Protein AF-A0A447N4T6-F1 (afdb_monomer_lite)

Secondary structure (DSSP, 8-state):
-HHHHH-GGGHHHHHHHHH-GGGGGS-HHHHHHHHHHHHHHHHHS-GGGSSSTTHHHHHHHHHHHHHHHHHHHHHHHHHHHHHH--

Foldseek 3Di:
DLVCLECVVCVVVVCCVVCDPCLVVDDLVVNLVVLVVVLVVLVPDQLVSHPHSCSSVVSNVVSVVVSVVSVVVVVVVVVVVVVVVD

pLDDT: mean 78.51, std 9.99, range [51.75, 91.56]

Sequence (86 aa):
MLSLLQQPHEVDSLLADIIGLNALLLSHKEHASFLQIFYQVCKAIPSSLFYEEYWQEELLMALRSMTDIAYKHEMAEQRRTIEKLS

Radius of gyration: 15.06 Å; chains: 1; bounding box: 42×18×38 Å

Organism: Salmonella enterica I (NCBI:txid59201)

Structure (mmCIF, N/CA/C/O backbone):
data_AF-A0A447N4T6-F1
#
_entry.id   AF-A0A447N4T6-F1
#
loop_
_atom_site.group_PDB
_atom_site.id
_atom_site.type_symbol
_atom_site.label_atom_id
_atom_site.label_alt_id
_atom_site.label_comp_id
_atom_site.label_asym_id
_atom_site.label_entity_id
_atom_site.label_seq_id
_atom_site.pdbx_PDB_ins_code
_atom_site.Cartn_x
_atom_site.Cartn_y
_atom_site.Cartn_z
_atom_site.occupancy
_atom_site.B_iso_or_equiv
_atom_site.auth_seq_id
_atom_site.auth_comp_id
_atom_site.auth_asym_id
_atom_site.auth_atom_id
_atom_site.pdbx_PDB_model_num
ATOM 1 N N . MET A 1 1 ? -11.833 0.884 -1.549 1.00 65.31 1 MET A N 1
ATOM 2 C CA . MET A 1 1 ? -11.219 1.475 -0.334 1.00 65.31 1 MET A CA 1
ATOM 3 C C . MET A 1 1 ? -11.883 1.008 0.953 1.00 65.31 1 MET A C 1
ATOM 5 O O . MET A 1 1 ? -11.155 0.542 1.809 1.00 65.31 1 MET A O 1
ATOM 9 N N . LEU A 1 2 ? -13.214 1.068 1.104 1.00 71.62 2 LEU A N 1
ATOM 10 C CA . LEU A 1 2 ? -13.894 0.548 2.308 1.00 71.62 2 LEU A CA 1
ATOM 11 C C . LEU A 1 2 ? -13.588 -0.933 2.598 1.00 71.62 2 LEU A C 1
ATOM 13 O O . LEU A 1 2 ? -13.347 -1.281 3.747 1.00 71.62 2 LEU A O 1
ATOM 17 N N . SER A 1 3 ? -13.482 -1.769 1.561 1.00 80.44 3 SER A N 1
ATOM 18 C CA . SER A 1 3 ? -13.093 -3.180 1.697 1.00 80.44 3 SER A CA 1
ATOM 19 C C . SER A 1 3 ? -11.710 -3.375 2.332 1.00 80.44 3 SER A C 1
ATOM 21 O O . SER A 1 3 ? -11.498 -4.353 3.029 1.00 80.44 3 SER A O 1
ATOM 23 N N . LEU A 1 4 ? -10.786 -2.418 2.174 1.00 79.44 4 LEU A N 1
ATOM 24 C CA . LEU A 1 4 ? -9.448 -2.480 2.777 1.00 79.44 4 LEU A CA 1
ATOM 25 C C . LEU A 1 4 ? -9.497 -2.343 4.307 1.00 79.44 4 LEU A C 1
ATOM 27 O O . LEU A 1 4 ? -8.666 -2.908 5.003 1.00 79.44 4 LEU A O 1
ATOM 31 N N . LEU A 1 5 ? -10.479 -1.602 4.829 1.00 82.81 5 LEU A N 1
ATOM 32 C CA . LEU A 1 5 ? -10.680 -1.433 6.272 1.00 82.81 5 LEU A CA 1
ATOM 33 C C . LEU A 1 5 ? -11.327 -2.671 6.915 1.00 82.81 5 LEU A C 1
ATOM 35 O O . LEU A 1 5 ? -11.246 -2.846 8.129 1.00 82.81 5 LEU A O 1
ATOM 39 N N . GLN A 1 6 ? -11.978 -3.507 6.099 1.00 82.88 6 GLN A N 1
ATOM 40 C CA . GLN A 1 6 ? -12.689 -4.718 6.518 1.00 82.88 6 GLN A CA 1
ATOM 41 C C . GLN A 1 6 ? -11.900 -6.004 6.246 1.00 82.88 6 GLN A C 1
ATOM 43 O O . GLN A 1 6 ? -12.140 -7.006 6.909 1.00 82.88 6 GLN A O 1
ATOM 48 N N . GLN A 1 7 ? -11.012 -6.003 5.249 1.00 82.62 7 GLN A N 1
ATOM 49 C CA . GLN A 1 7 ? -10.236 -7.166 4.809 1.00 82.62 7 GLN A CA 1
ATOM 50 C C . GLN A 1 7 ? -8.837 -6.743 4.305 1.00 82.62 7 GLN A C 1
ATOM 52 O O . GLN A 1 7 ? -8.506 -6.917 3.131 1.00 82.62 7 GLN A O 1
ATOM 57 N N . PRO A 1 8 ? -7.983 -6.163 5.164 1.00 78.75 8 PRO A N 1
ATOM 58 C CA . PRO A 1 8 ? -6.673 -5.649 4.752 1.00 78.75 8 PRO A CA 1
ATOM 59 C C . PRO A 1 8 ? -5.696 -6.740 4.303 1.00 78.75 8 PRO A C 1
ATOM 61 O O . PRO A 1 8 ? -4.785 -6.460 3.530 1.00 78.75 8 PRO A O 1
ATOM 64 N N . HIS A 1 9 ? -5.896 -7.986 4.736 1.00 82.81 9 HIS A N 1
ATOM 65 C CA . HIS A 1 9 ? -5.092 -9.131 4.301 1.00 82.81 9 HIS A CA 1
ATOM 66 C C . HIS A 1 9 ? -5.241 -9.440 2.806 1.00 82.81 9 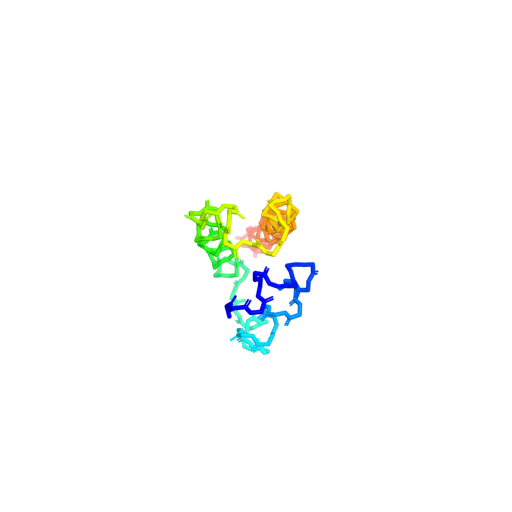HIS A C 1
ATOM 68 O O . HIS A 1 9 ? -4.360 -10.055 2.215 1.00 82.81 9 HIS A O 1
ATOM 74 N N . GLU A 1 10 ? -6.332 -8.993 2.182 1.00 82.94 10 GLU A N 1
ATOM 75 C CA . GLU A 1 10 ? -6.581 -9.169 0.750 1.00 82.94 10 GLU A CA 1
ATOM 76 C C . GLU A 1 10 ? -6.031 -8.004 -0.084 1.00 82.94 10 GLU A C 1
ATOM 78 O O . GLU A 1 10 ? -6.415 -7.831 -1.239 1.00 82.94 10 GLU A O 1
ATOM 83 N N . VAL A 1 11 ? -5.133 -7.185 0.478 1.00 80.69 11 VAL A N 1
ATOM 84 C CA . VAL A 1 11 ? -4.591 -5.991 -0.184 1.00 80.69 11 VAL A CA 1
ATOM 85 C C . VAL A 1 11 ? -4.004 -6.288 -1.568 1.00 80.69 11 VAL A C 1
ATOM 87 O O . VAL A 1 11 ? -4.230 -5.497 -2.475 1.00 80.69 11 VAL A O 1
ATOM 90 N N . ASP A 1 12 ? -3.355 -7.437 -1.784 1.00 77.06 12 ASP A N 1
ATOM 91 C CA . ASP A 1 12 ? -2.886 -7.850 -3.117 1.00 77.06 12 ASP A CA 1
ATOM 92 C C . ASP A 1 12 ? -4.039 -7.973 -4.125 1.00 77.06 12 ASP A C 1
ATOM 94 O O . ASP A 1 12 ? -3.981 -7.410 -5.219 1.00 77.06 12 ASP A O 1
ATOM 98 N N . SER A 1 13 ? -5.113 -8.673 -3.743 1.00 78.38 13 SER A N 1
ATOM 99 C CA . SER A 1 13 ? -6.294 -8.874 -4.592 1.00 78.38 13 SER A CA 1
ATOM 100 C C . SER A 1 13 ? -7.047 -7.564 -4.812 1.00 78.38 13 SER A C 1
ATOM 102 O O . SER A 1 13 ? -7.432 -7.243 -5.932 1.00 78.38 13 SER A O 1
ATOM 104 N N . LEU A 1 14 ? -7.202 -6.761 -3.758 1.00 77.50 14 LEU A N 1
ATOM 105 C CA . LEU A 1 14 ? -7.853 -5.456 -3.827 1.00 77.50 14 LEU A CA 1
ATOM 106 C C . LEU A 1 14 ? -7.080 -4.489 -4.729 1.00 77.50 14 LEU A C 1
ATOM 108 O O . LEU A 1 14 ? -7.692 -3.737 -5.485 1.00 77.50 14 LEU A O 1
ATOM 112 N N . LEU A 1 15 ? -5.747 -4.492 -4.671 1.00 76.19 15 LEU A N 1
ATOM 113 C CA . LEU A 1 15 ? -4.915 -3.691 -5.565 1.00 76.19 15 LEU A CA 1
ATOM 114 C C . LEU A 1 15 ? -5.001 -4.199 -7.008 1.00 76.19 15 LEU A C 1
ATOM 116 O O . LEU A 1 15 ? -5.128 -3.380 -7.919 1.00 76.19 15 LEU A O 1
ATOM 120 N N . ALA A 1 16 ? -5.001 -5.517 -7.222 1.00 75.50 16 ALA A N 1
ATOM 121 C CA . ALA A 1 16 ? -5.180 -6.109 -8.546 1.00 75.50 16 ALA A CA 1
ATOM 122 C C . ALA A 1 16 ? -6.530 -5.722 -9.176 1.00 75.50 16 ALA A C 1
ATOM 124 O O . ALA A 1 16 ? -6.575 -5.379 -10.358 1.00 75.50 16 ALA A O 1
ATOM 125 N N . ASP A 1 17 ? -7.602 -5.686 -8.383 1.00 75.44 17 ASP A N 1
ATOM 126 C CA . ASP A 1 17 ? -8.935 -5.278 -8.835 1.00 75.44 17 ASP A CA 1
ATOM 127 C C . ASP A 1 17 ? -9.041 -3.764 -9.087 1.00 75.44 17 ASP A C 1
ATOM 129 O O . ASP A 1 17 ? -9.672 -3.338 -10.054 1.00 75.44 17 ASP A O 1
ATOM 133 N N . ILE A 1 18 ? -8.421 -2.932 -8.239 1.00 70.25 18 ILE A N 1
ATOM 134 C CA . ILE A 1 18 ? -8.503 -1.461 -8.329 1.00 70.25 18 ILE A CA 1
ATOM 135 C C . ILE A 1 18 ? -7.662 -0.911 -9.480 1.00 70.25 18 ILE A C 1
ATOM 137 O O . ILE A 1 18 ? -8.104 -0.017 -10.202 1.00 70.25 18 ILE A O 1
ATOM 141 N N . ILE A 1 19 ? -6.432 -1.395 -9.626 1.00 66.75 19 ILE A N 1
ATOM 142 C CA . ILE A 1 19 ? -5.50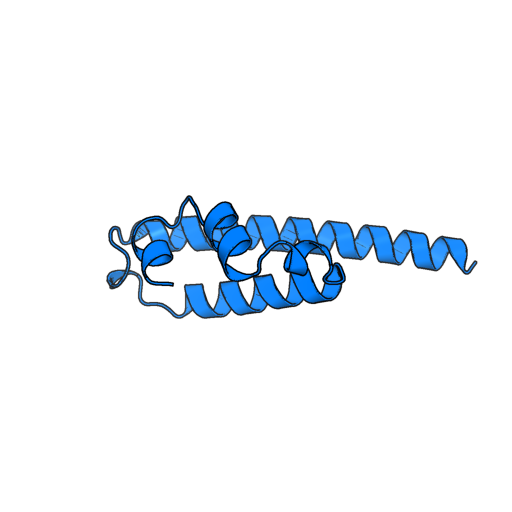2 -0.899 -10.645 1.00 66.75 19 ILE A CA 1
ATOM 143 C C . ILE A 1 19 ? -5.727 -1.653 -11.971 1.00 66.75 19 ILE A C 1
ATOM 145 O O . ILE A 1 19 ? -5.361 -1.172 -13.048 1.00 66.75 19 ILE A O 1
ATOM 149 N N . GLY A 1 20 ? -6.391 -2.813 -11.907 1.00 64.62 20 GLY A N 1
ATOM 150 C CA . GLY A 1 20 ? -6.619 -3.710 -13.030 1.00 64.62 20 GLY A CA 1
ATOM 151 C C . GLY A 1 20 ? -5.319 -4.313 -13.567 1.00 64.62 20 GLY A C 1
ATOM 152 O O . GLY A 1 20 ? -4.210 -3.926 -13.196 1.00 64.62 20 GLY A O 1
ATOM 153 N N . LEU A 1 21 ? -5.445 -5.213 -14.548 1.00 56.72 21 LEU A N 1
ATOM 154 C CA . LEU A 1 21 ? -4.321 -5.756 -15.333 1.00 56.72 21 LEU A CA 1
ATOM 155 C C . LEU A 1 21 ? -3.409 -4.662 -15.935 1.00 56.72 21 LEU A C 1
ATOM 157 O O . LEU A 1 21 ? -2.271 -4.945 -16.292 1.00 56.72 21 LEU A O 1
ATOM 161 N N . ASN A 1 22 ? -3.869 -3.409 -16.017 1.00 52.69 22 ASN A N 1
ATOM 162 C CA . ASN A 1 22 ? -3.075 -2.271 -16.482 1.00 52.69 22 ASN A CA 1
ATOM 163 C C . ASN A 1 22 ? -1.928 -1.897 -15.525 1.00 52.69 22 ASN A C 1
ATOM 165 O O . ASN A 1 22 ? -0.943 -1.317 -15.974 1.00 52.69 22 ASN A O 1
ATOM 169 N N . ALA A 1 23 ? -1.993 -2.281 -14.245 1.00 57.84 23 ALA A N 1
ATOM 170 C CA . ALA A 1 23 ? -0.868 -2.164 -13.312 1.00 57.84 23 ALA A CA 1
ATOM 171 C C . ALA A 1 23 ? 0.349 -2.986 -13.759 1.00 57.84 23 ALA A C 1
ATOM 173 O O . ALA A 1 23 ? 1.482 -2.563 -13.560 1.00 57.84 23 ALA A O 1
ATOM 174 N N . LEU A 1 24 ? 0.109 -4.142 -14.397 1.00 51.75 24 LEU A N 1
ATOM 175 C CA . LEU A 1 24 ? 1.159 -5.005 -14.953 1.00 51.75 24 LEU A CA 1
ATOM 176 C C . LEU A 1 24 ? 1.864 -4.363 -16.156 1.00 51.75 24 LEU A C 1
ATOM 178 O O . LEU A 1 24 ? 2.919 -4.840 -16.563 1.00 51.75 24 LEU A O 1
ATOM 182 N N . LEU A 1 25 ? 1.269 -3.317 -16.739 1.00 54.34 25 LEU A N 1
ATOM 183 C CA . LEU A 1 25 ? 1.825 -2.556 -17.858 1.00 54.34 25 LEU A CA 1
ATOM 184 C C . LEU A 1 25 ? 2.556 -1.285 -17.406 1.00 54.34 25 LEU A C 1
ATOM 186 O O . LEU A 1 25 ? 3.228 -0.660 -18.226 1.00 54.34 25 LEU A O 1
ATOM 190 N N . LEU A 1 26 ? 2.434 -0.892 -16.133 1.00 62.78 26 LEU A N 1
ATOM 191 C CA . LEU A 1 26 ? 3.224 0.200 -15.576 1.00 62.78 26 LEU A CA 1
ATOM 192 C C . LEU A 1 26 ? 4.690 -0.222 -15.516 1.00 62.78 26 LEU A C 1
ATOM 194 O O . LEU A 1 26 ? 5.017 -1.359 -15.170 1.00 62.78 26 LEU A O 1
ATOM 198 N N . SER A 1 27 ? 5.590 0.710 -15.817 1.00 66.12 27 SER A N 1
ATOM 199 C CA . SER A 1 27 ? 7.011 0.476 -15.581 1.00 66.12 27 SER A CA 1
ATOM 200 C C . SER A 1 27 ? 7.248 0.151 -14.100 1.00 66.12 27 SER A C 1
ATOM 202 O O . SER A 1 27 ? 6.543 0.651 -13.217 1.00 66.12 27 SER A O 1
ATOM 204 N N . HIS A 1 28 ? 8.276 -0.647 -13.797 1.00 69.44 28 HIS A N 1
ATOM 205 C CA . HIS A 1 28 ? 8.615 -1.010 -12.415 1.00 69.44 28 HIS A CA 1
ATOM 206 C C . HIS A 1 28 ? 8.748 0.218 -11.483 1.00 69.44 28 HIS A C 1
ATOM 208 O O . HIS A 1 28 ? 8.378 0.155 -10.310 1.00 69.44 28 HIS A O 1
ATOM 214 N N . LYS A 1 29 ? 9.178 1.364 -12.029 1.00 68.38 29 LYS A N 1
ATOM 215 C CA . LYS A 1 29 ? 9.278 2.658 -11.337 1.00 68.38 29 LYS A CA 1
ATOM 216 C C . LYS A 1 29 ? 7.919 3.284 -10.989 1.00 68.38 29 LYS A C 1
ATOM 218 O O . LYS A 1 29 ? 7.742 3.829 -9.896 1.00 68.38 29 LYS A O 1
ATOM 223 N N . GLU A 1 30 ? 6.960 3.236 -11.909 1.00 74.00 30 GLU A N 1
ATOM 224 C CA . GLU A 1 30 ? 5.597 3.734 -11.679 1.00 74.00 30 GLU A CA 1
ATOM 225 C C . GLU A 1 30 ? 4.870 2.862 -10.654 1.00 74.00 30 GLU A C 1
ATOM 227 O O . GLU A 1 30 ? 4.196 3.386 -9.766 1.00 74.00 30 GLU A O 1
ATOM 232 N N . HIS A 1 31 ? 5.096 1.548 -10.705 1.00 77.12 31 HIS A N 1
ATOM 233 C CA . HIS A 1 31 ? 4.562 0.596 -9.737 1.00 77.12 31 HIS A CA 1
ATOM 234 C C . HIS A 1 31 ? 5.095 0.848 -8.315 1.00 77.12 31 HIS A C 1
ATOM 236 O O . HIS A 1 31 ? 4.319 0.941 -7.363 1.00 77.12 31 HIS A O 1
ATOM 242 N N . ALA A 1 32 ? 6.410 1.045 -8.162 1.00 76.25 32 ALA A N 1
ATOM 243 C CA . ALA A 1 32 ? 7.014 1.389 -6.873 1.00 76.25 32 ALA A CA 1
ATOM 244 C C . ALA A 1 32 ? 6.490 2.730 -6.324 1.00 76.25 32 ALA A C 1
ATOM 246 O O . ALA A 1 32 ? 6.167 2.842 -5.140 1.00 76.25 32 ALA A O 1
ATOM 247 N N . SER A 1 33 ? 6.352 3.739 -7.189 1.00 80.31 33 SER A N 1
ATOM 248 C CA . SER A 1 33 ? 5.835 5.058 -6.798 1.00 80.31 33 SER A CA 1
ATOM 249 C C . SER A 1 33 ? 4.377 4.990 -6.336 1.00 8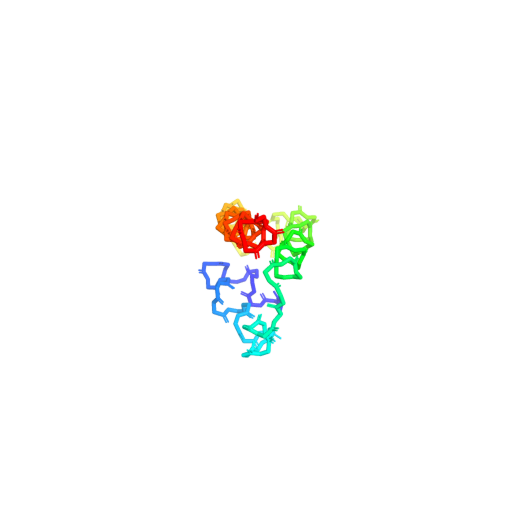0.31 33 SER A C 1
ATOM 251 O O . SER A 1 33 ? 4.018 5.610 -5.334 1.00 80.31 33 SER A O 1
ATOM 253 N N . PHE A 1 34 ? 3.544 4.209 -7.027 1.00 81.75 34 PHE A N 1
ATOM 254 C CA . PHE A 1 34 ? 2.155 3.985 -6.638 1.00 81.75 34 PHE A CA 1
ATOM 255 C C . PHE A 1 34 ? 2.055 3.321 -5.259 1.00 81.75 34 PHE A C 1
ATOM 257 O O . PHE A 1 34 ? 1.363 3.845 -4.384 1.00 81.75 34 PHE A O 1
ATOM 264 N N . LEU A 1 35 ? 2.776 2.215 -5.039 1.00 81.94 35 LEU A N 1
ATOM 265 C CA . LEU A 1 35 ? 2.764 1.497 -3.759 1.00 81.94 35 LEU A CA 1
ATOM 266 C C . LEU A 1 35 ? 3.215 2.395 -2.604 1.00 81.94 35 LEU A C 1
ATOM 268 O O . LEU A 1 35 ? 2.600 2.388 -1.538 1.00 81.94 35 LEU A O 1
ATOM 272 N N . GLN A 1 36 ? 4.225 3.236 -2.837 1.00 83.25 36 GLN A N 1
ATOM 273 C CA . GLN A 1 36 ? 4.700 4.195 -1.847 1.00 83.25 36 GLN A CA 1
ATOM 274 C C . GLN A 1 36 ? 3.625 5.231 -1.481 1.00 83.25 36 GLN A C 1
ATOM 276 O O . GLN A 1 36 ? 3.428 5.516 -0.299 1.00 83.25 36 GLN A O 1
ATOM 281 N N . ILE A 1 37 ? 2.917 5.794 -2.466 1.00 86.50 37 ILE A N 1
ATOM 282 C CA . ILE A 1 37 ? 1.812 6.736 -2.219 1.00 86.50 37 ILE A CA 1
ATOM 283 C C . ILE A 1 37 ? 0.686 6.030 -1.463 1.00 86.50 37 ILE A C 1
ATOM 285 O O . ILE A 1 37 ? 0.184 6.556 -0.469 1.00 86.50 37 ILE A O 1
ATOM 289 N N . PHE A 1 38 ? 0.325 4.820 -1.888 1.00 85.38 38 PHE A N 1
ATOM 290 C CA . PHE A 1 38 ? -0.728 4.033 -1.260 1.00 85.38 38 PHE A CA 1
ATOM 291 C C . PHE A 1 38 ? -0.404 3.696 0.202 1.00 85.38 38 PHE A C 1
ATOM 293 O O . PHE A 1 38 ? -1.258 3.857 1.075 1.00 85.38 38 PHE A O 1
ATOM 300 N N . TYR A 1 39 ? 0.849 3.344 0.497 1.00 88.06 39 TYR A N 1
ATOM 301 C CA . TYR A 1 39 ? 1.345 3.172 1.860 1.00 88.06 39 TYR A CA 1
ATOM 302 C C . TYR A 1 39 ? 1.171 4.443 2.703 1.00 88.06 39 TYR A C 1
ATOM 304 O O . TYR A 1 39 ? 0.669 4.365 3.824 1.00 88.06 39 TYR A O 1
ATOM 312 N N . GLN A 1 40 ? 1.539 5.622 2.182 1.00 89.44 40 GLN A N 1
ATOM 313 C CA . GLN A 1 40 ? 1.380 6.880 2.927 1.00 89.44 40 GLN A CA 1
ATOM 314 C C . GLN A 1 40 ? -0.090 7.194 3.215 1.00 89.44 40 GLN A C 1
ATOM 316 O O . GLN A 1 40 ? -0.414 7.617 4.324 1.00 89.44 40 GLN A O 1
ATOM 321 N N . VAL A 1 41 ? -0.978 6.945 2.248 1.00 88.38 41 VAL A N 1
ATOM 322 C CA . VAL A 1 41 ? -2.423 7.114 2.438 1.00 88.38 41 VAL A CA 1
ATOM 323 C C . VAL A 1 41 ? -2.923 6.182 3.537 1.00 88.38 41 VAL A C 1
ATOM 325 O O . VAL A 1 41 ? -3.545 6.659 4.479 1.00 88.38 41 VAL A O 1
ATOM 328 N N . CYS A 1 42 ? -2.597 4.887 3.481 1.00 87.75 42 CYS A N 1
ATOM 329 C CA . CYS A 1 42 ? -3.026 3.908 4.488 1.00 87.75 42 CYS A CA 1
ATOM 330 C C . CYS A 1 42 ? -2.461 4.207 5.884 1.00 87.75 42 CYS A C 1
ATOM 332 O O . CYS A 1 42 ? -3.136 4.000 6.892 1.00 87.75 42 CYS A O 1
ATOM 334 N N . LYS A 1 43 ? -1.240 4.745 5.957 1.00 89.06 43 LYS A N 1
ATOM 335 C CA . LYS A 1 43 ? -0.608 5.167 7.212 1.00 89.06 43 LYS A CA 1
ATOM 336 C C . LYS A 1 43 ? -1.300 6.378 7.843 1.00 89.06 43 LYS A C 1
ATOM 338 O O . LYS A 1 43 ? -1.275 6.523 9.060 1.00 89.06 43 LYS A O 1
ATOM 343 N N . ALA A 1 44 ? -1.893 7.254 7.036 1.00 91.56 44 ALA A N 1
ATOM 344 C CA . ALA A 1 44 ? -2.605 8.434 7.520 1.00 91.56 44 ALA A CA 1
ATOM 345 C C . ALA A 1 44 ? -4.027 8.125 8.029 1.00 91.56 44 ALA A C 1
ATOM 347 O O . ALA A 1 44 ? -4.642 8.981 8.664 1.00 91.56 44 ALA A O 1
ATOM 348 N N . ILE A 1 45 ? -4.555 6.926 7.758 1.00 88.56 45 ILE A N 1
ATOM 349 C CA . ILE A 1 45 ? -5.863 6.488 8.256 1.00 88.56 45 ILE A CA 1
ATOM 350 C C . ILE A 1 45 ? -5.747 6.224 9.767 1.00 88.56 45 ILE A C 1
ATOM 352 O O . ILE A 1 45 ? -4.837 5.516 10.181 1.00 88.56 45 ILE A O 1
ATOM 356 N N . PRO A 1 46 ? -6.634 6.758 10.619 1.00 90.12 46 PRO A N 1
ATOM 357 C CA . PRO A 1 46 ? -6.681 6.368 12.026 1.00 90.12 46 PRO A CA 1
ATOM 358 C C . PRO A 1 46 ? -6.931 4.861 12.197 1.00 90.12 46 PRO A C 1
ATOM 360 O O . PRO A 1 46 ? -7.844 4.324 11.568 1.00 90.12 46 PRO A O 1
ATOM 363 N N . SER A 1 47 ? -6.183 4.193 13.083 1.00 88.31 47 SER A N 1
ATOM 364 C CA . SER A 1 47 ? -6.357 2.758 13.387 1.00 88.31 47 SER A CA 1
ATOM 365 C C . SER A 1 47 ? -7.787 2.410 13.807 1.00 88.31 47 SER A C 1
ATOM 367 O O . SER A 1 47 ? -8.289 1.344 13.471 1.00 88.31 47 SER A O 1
ATOM 369 N N . SER A 1 48 ? -8.482 3.343 14.460 1.00 90.12 48 SER A N 1
ATOM 370 C CA . SER A 1 48 ? -9.874 3.198 14.896 1.00 90.12 48 SER A CA 1
ATOM 371 C C . SER A 1 48 ? -10.901 3.092 13.762 1.00 90.12 48 SER A C 1
ATOM 373 O O . SER A 1 48 ? -12.065 2.796 14.023 1.00 90.12 48 SER A O 1
ATOM 375 N N . LEU A 1 49 ? -10.510 3.365 12.512 1.00 88.25 49 LEU A N 1
ATOM 376 C CA . LEU A 1 49 ? -11.367 3.163 11.338 1.00 88.25 49 LEU A CA 1
ATOM 377 C C . LEU A 1 49 ? -11.258 1.751 10.754 1.00 88.25 49 LEU A C 1
ATOM 379 O O . LEU A 1 49 ? -12.056 1.396 9.886 1.00 88.25 49 LEU A O 1
ATOM 383 N N . PHE A 1 50 ? -10.280 0.963 11.198 1.00 88.44 50 PHE A N 1
ATOM 384 C CA . PHE A 1 50 ? -10.180 -0.448 10.853 1.00 88.44 50 PHE A CA 1
ATOM 385 C C . PHE A 1 50 ? -11.134 -1.253 11.731 1.00 88.44 50 PHE A C 1
ATOM 387 O O . PHE A 1 50 ? -11.421 -0.873 12.865 1.00 88.44 50 PHE A O 1
ATOM 394 N N . TYR A 1 51 ? -11.640 -2.368 11.201 1.00 86.69 51 TYR A N 1
ATOM 395 C CA . TYR A 1 51 ? -12.520 -3.245 11.974 1.00 86.69 51 TYR A CA 1
ATOM 396 C C . TYR A 1 51 ? -11.803 -3.826 13.206 1.00 86.69 51 TYR A C 1
ATOM 398 O O . TYR A 1 51 ? -12.394 -3.868 14.283 1.00 86.69 51 TYR A O 1
ATOM 406 N N . GLU A 1 52 ? -10.516 -4.173 13.079 1.00 89.12 52 GLU A N 1
ATOM 407 C CA . GLU A 1 52 ? -9.629 -4.427 14.221 1.00 89.12 52 GLU A CA 1
ATOM 408 C C . GLU A 1 52 ? -8.423 -3.481 14.161 1.00 89.12 52 GLU A C 1
ATOM 410 O O . GLU A 1 52 ? -7.805 -3.312 13.113 1.00 89.12 52 GLU A O 1
ATOM 415 N N . GLU A 1 53 ? -8.067 -2.843 15.280 1.00 85.25 53 GLU A N 1
ATOM 416 C CA . GLU A 1 53 ? -7.043 -1.784 15.284 1.00 85.25 53 GLU A CA 1
ATOM 417 C C . GLU A 1 53 ? -5.650 -2.274 14.849 1.00 85.25 53 GLU A C 1
ATOM 419 O O . GLU A 1 53 ? -4.917 -1.528 14.197 1.00 85.25 53 GLU A O 1
ATOM 424 N N . TYR A 1 54 ? -5.285 -3.526 15.159 1.00 88.19 54 TYR A N 1
ATOM 425 C CA . TYR A 1 54 ? -3.990 -4.098 14.759 1.00 88.19 54 TYR A CA 1
ATOM 426 C C . TYR A 1 54 ? -3.896 -4.372 13.254 1.00 88.19 54 TYR A C 1
ATOM 428 O O . TYR A 1 54 ? -2.796 -4.481 12.712 1.00 88.19 54 TYR A O 1
ATOM 436 N N . TRP A 1 55 ? -5.025 -4.411 12.544 1.00 90.88 55 TRP A N 1
ATOM 437 C CA . TRP A 1 55 ? -5.035 -4.634 11.102 1.00 90.88 55 TRP A CA 1
ATOM 438 C C . TRP A 1 55 ? -4.370 -3.514 10.315 1.00 90.88 55 TRP A C 1
ATOM 440 O O . TRP A 1 55 ? -3.876 -3.743 9.209 1.00 90.88 55 TRP A O 1
ATOM 450 N N . GLN A 1 56 ? -4.323 -2.302 10.871 1.00 90.31 56 GLN A N 1
ATOM 451 C CA . GLN A 1 56 ? -3.545 -1.239 10.259 1.00 90.31 56 GLN A CA 1
ATOM 452 C C . GLN A 1 56 ? -2.059 -1.614 10.201 1.00 90.31 56 GLN A C 1
ATOM 454 O O . GLN A 1 56 ? -1.411 -1.395 9.179 1.00 90.31 56 GLN A O 1
ATOM 459 N N . GLU A 1 57 ? -1.511 -2.172 11.279 1.00 89.31 57 GLU A N 1
ATOM 460 C CA . GLU A 1 57 ? -0.101 -2.554 11.337 1.00 89.31 57 GLU A CA 1
ATOM 461 C C . GLU A 1 57 ? 0.210 -3.656 10.320 1.00 89.31 57 GLU A C 1
ATOM 463 O O . GLU A 1 57 ? 1.156 -3.529 9.541 1.00 89.31 57 GLU A O 1
ATOM 468 N N . GLU A 1 58 ? -0.641 -4.679 10.244 1.00 89.69 58 GLU A N 1
ATOM 469 C CA . GLU A 1 58 ? -0.495 -5.775 9.283 1.00 89.69 58 GLU A CA 1
ATOM 470 C C . GLU A 1 58 ? -0.590 -5.295 7.829 1.00 89.69 58 GLU A C 1
ATOM 472 O O . GLU A 1 58 ? 0.229 -5.686 6.992 1.00 89.69 58 GLU A O 1
ATOM 477 N N . LEU A 1 59 ? -1.520 -4.381 7.529 1.00 89.19 59 LEU A N 1
ATOM 478 C CA . LEU A 1 59 ? -1.625 -3.744 6.215 1.00 89.19 59 LEU A CA 1
ATOM 479 C C . LEU A 1 59 ? -0.338 -2.994 5.852 1.00 89.19 59 LEU A C 1
ATOM 481 O O . LEU A 1 59 ? 0.175 -3.121 4.739 1.00 89.19 59 LEU A O 1
ATOM 485 N N . LEU A 1 60 ? 0.200 -2.202 6.782 1.00 90.88 60 LEU A N 1
ATOM 486 C CA . LEU A 1 60 ? 1.424 -1.437 6.549 1.00 90.88 60 LEU A CA 1
ATOM 487 C C . LEU A 1 60 ? 2.639 -2.353 6.359 1.00 90.88 60 LEU A C 1
ATOM 489 O O . LEU A 1 60 ? 3.493 -2.058 5.519 1.0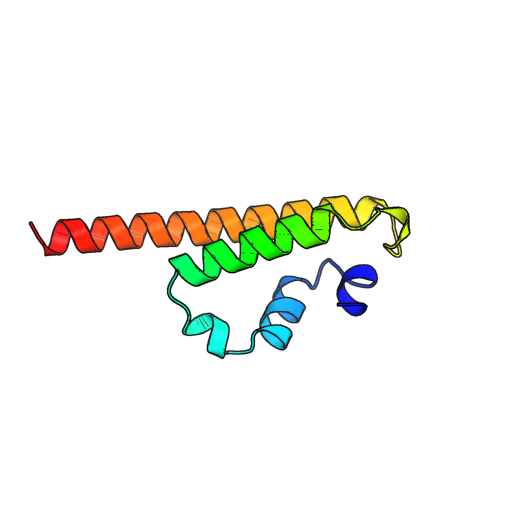0 90.88 60 LEU A O 1
ATOM 493 N N . MET A 1 61 ? 2.710 -3.473 7.082 1.00 90.06 61 MET A N 1
ATOM 494 C CA . MET A 1 61 ? 3.742 -4.493 6.884 1.00 90.06 61 MET A CA 1
ATOM 495 C C . MET A 1 61 ? 3.646 -5.138 5.498 1.00 90.06 61 MET A C 1
ATOM 497 O O . MET A 1 61 ? 4.665 -5.255 4.811 1.00 90.06 61 MET A O 1
ATOM 501 N N . ALA A 1 62 ? 2.439 -5.502 5.060 1.00 87.25 62 ALA A N 1
ATOM 502 C CA . ALA A 1 62 ? 2.207 -6.081 3.739 1.00 87.25 62 ALA A CA 1
ATOM 503 C C . ALA A 1 62 ? 2.608 -5.106 2.619 1.00 87.25 62 ALA A C 1
ATOM 505 O O . ALA A 1 62 ? 3.409 -5.448 1.748 1.00 87.25 62 ALA A O 1
ATOM 506 N N . LEU A 1 63 ? 2.156 -3.851 2.697 1.00 86.12 63 LEU A N 1
ATOM 507 C CA . LEU A 1 63 ? 2.492 -2.812 1.720 1.00 86.12 63 LEU A CA 1
ATOM 508 C C . LEU A 1 63 ? 3.989 -2.494 1.671 1.00 86.12 63 LEU A C 1
ATOM 510 O O . LEU A 1 63 ? 4.544 -2.270 0.591 1.00 86.12 63 LEU A O 1
ATOM 514 N N . ARG A 1 64 ? 4.669 -2.504 2.822 1.00 86.38 64 ARG A N 1
ATOM 515 C CA . ARG A 1 64 ? 6.127 -2.350 2.872 1.00 86.38 64 ARG A CA 1
ATOM 516 C C . ARG A 1 64 ? 6.829 -3.506 2.161 1.00 86.38 64 ARG A C 1
ATOM 518 O O . ARG A 1 64 ? 7.706 -3.251 1.343 1.00 86.38 64 ARG A O 1
ATOM 525 N N . SER A 1 65 ? 6.407 -4.745 2.414 1.00 85.94 65 SER A N 1
ATOM 526 C CA . SER A 1 65 ? 6.948 -5.930 1.736 1.00 85.94 65 SER A CA 1
ATOM 527 C C . SER A 1 65 ? 6.809 -5.825 0.210 1.00 85.94 65 SER A C 1
ATOM 529 O O . SER A 1 65 ? 7.779 -6.026 -0.523 1.00 85.94 65 SER A O 1
ATOM 531 N N . MET A 1 66 ? 5.636 -5.409 -0.278 1.00 82.44 66 MET A N 1
ATOM 532 C CA . MET A 1 66 ? 5.388 -5.201 -1.712 1.00 82.44 66 MET A CA 1
ATOM 533 C C . MET A 1 66 ? 6.274 -4.106 -2.307 1.00 82.44 66 MET A C 1
ATOM 535 O O . MET A 1 66 ? 6.831 -4.274 -3.394 1.00 82.44 66 MET A O 1
ATOM 539 N N . THR A 1 67 ? 6.436 -2.995 -1.587 1.00 79.31 67 THR A N 1
ATOM 540 C CA . THR A 1 67 ? 7.285 -1.876 -2.015 1.00 79.31 67 THR A CA 1
ATOM 541 C C . THR A 1 67 ? 8.749 -2.307 -2.116 1.00 79.31 67 THR A C 1
ATOM 543 O O . THR A 1 67 ? 9.410 -2.016 -3.114 1.00 79.31 67 THR A O 1
ATOM 546 N N . ASP A 1 68 ? 9.246 -3.067 -1.137 1.00 82.94 68 ASP A N 1
ATOM 547 C CA . ASP A 1 68 ? 10.615 -3.590 -1.132 1.00 82.94 68 ASP A CA 1
ATOM 548 C C . ASP A 1 68 ? 10.863 -4.560 -2.298 1.00 82.94 68 ASP A C 1
ATOM 550 O O . ASP A 1 68 ? 11.935 -4.543 -2.910 1.00 82.94 68 ASP A O 1
ATOM 554 N N . ILE A 1 69 ? 9.878 -5.402 -2.631 1.00 81.50 69 ILE A N 1
ATOM 555 C CA . ILE A 1 69 ? 9.937 -6.296 -3.795 1.00 81.50 69 ILE A CA 1
ATOM 556 C C . ILE A 1 69 ? 9.990 -5.475 -5.088 1.00 81.50 69 ILE A C 1
ATOM 558 O O . ILE A 1 69 ? 10.900 -5.675 -5.897 1.00 81.50 69 ILE A O 1
ATOM 562 N N . ALA A 1 70 ? 9.079 -4.515 -5.270 1.00 76.06 70 ALA A N 1
ATOM 563 C CA . ALA A 1 70 ? 9.036 -3.663 -6.459 1.00 76.06 70 ALA A CA 1
ATOM 564 C C . ALA A 1 70 ? 10.351 -2.888 -6.664 1.00 76.06 70 ALA A C 1
ATOM 566 O O . ALA A 1 70 ? 10.889 -2.863 -7.772 1.00 76.06 70 ALA A O 1
ATOM 567 N N . TYR A 1 71 ? 10.922 -2.343 -5.587 1.00 73.50 71 TYR A N 1
ATOM 568 C CA . TYR A 1 71 ? 12.191 -1.620 -5.630 1.00 73.50 71 TYR A CA 1
ATOM 569 C C . TYR A 1 71 ? 13.379 -2.520 -6.001 1.00 73.50 71 TYR A C 1
ATOM 571 O O . TYR A 1 71 ? 14.235 -2.140 -6.803 1.00 73.50 71 TYR A O 1
ATOM 579 N N . LYS A 1 72 ? 13.434 -3.753 -5.475 1.00 80.62 72 LYS A N 1
ATOM 580 C CA . LYS A 1 72 ? 14.462 -4.735 -5.868 1.00 80.62 72 LYS A CA 1
ATOM 581 C C . LYS A 1 72 ? 14.387 -5.072 -7.358 1.00 80.62 72 LYS A C 1
ATOM 583 O O . LYS A 1 72 ? 15.433 -5.201 -7.995 1.00 80.62 72 LYS A O 1
ATOM 588 N N . HIS A 1 73 ? 13.180 -5.197 -7.909 1.00 76.12 73 HIS A N 1
ATOM 589 C CA . HIS A 1 73 ? 12.985 -5.425 -9.341 1.00 76.12 73 HIS A CA 1
ATOM 590 C C . HIS A 1 73 ? 13.444 -4.228 -10.183 1.00 76.12 73 HIS A C 1
ATOM 592 O O . HIS A 1 73 ? 14.202 -4.433 -11.131 1.00 76.12 73 HIS A O 1
ATOM 598 N N . GLU A 1 74 ? 13.094 -2.997 -9.794 1.00 74.31 74 GLU A N 1
ATOM 599 C CA . GLU A 1 74 ? 13.566 -1.776 -10.466 1.00 74.31 74 GLU A CA 1
ATOM 600 C C . GLU A 1 74 ? 15.103 -1.712 -10.504 1.00 74.31 74 GLU A C 1
ATOM 602 O O . GLU A 1 74 ? 15.702 -1.506 -11.560 1.00 74.31 74 GLU A O 1
ATOM 607 N N . MET A 1 75 ? 15.767 -1.957 -9.370 1.00 78.19 75 MET A N 1
ATOM 608 C CA . MET A 1 75 ? 17.233 -1.953 -9.283 1.00 78.19 75 MET A CA 1
ATOM 609 C C . MET A 1 75 ? 17.884 -3.021 -10.171 1.00 78.19 75 MET A C 1
ATOM 611 O O . MET A 1 75 ? 18.925 -2.772 -10.785 1.00 78.19 75 MET A O 1
ATOM 615 N N . ALA A 1 76 ? 17.295 -4.216 -10.249 1.00 77.31 76 ALA A N 1
ATOM 616 C CA . ALA A 1 76 ? 17.793 -5.285 -11.110 1.00 77.31 76 ALA A CA 1
ATOM 617 C C . ALA A 1 76 ? 17.660 -4.931 -12.601 1.00 77.31 76 ALA A C 1
ATOM 619 O O . ALA A 1 76 ? 18.557 -5.229 -13.393 1.00 77.31 76 ALA A O 1
ATOM 620 N N . GLU A 1 77 ? 16.570 -4.275 -12.989 1.00 76.44 77 GLU A N 1
ATOM 621 C CA . GLU A 1 77 ? 16.333 -3.851 -14.368 1.00 76.44 77 GLU A CA 1
ATOM 622 C C . GLU A 1 77 ? 17.230 -2.677 -14.786 1.00 76.44 77 GLU A C 1
ATOM 624 O O . GLU A 1 77 ? 17.806 -2.694 -15.880 1.00 76.44 77 GLU A O 1
ATOM 629 N N . GLN A 1 78 ? 17.447 -1.707 -13.893 1.00 75.31 78 GLN A N 1
ATOM 630 C CA . GLN A 1 78 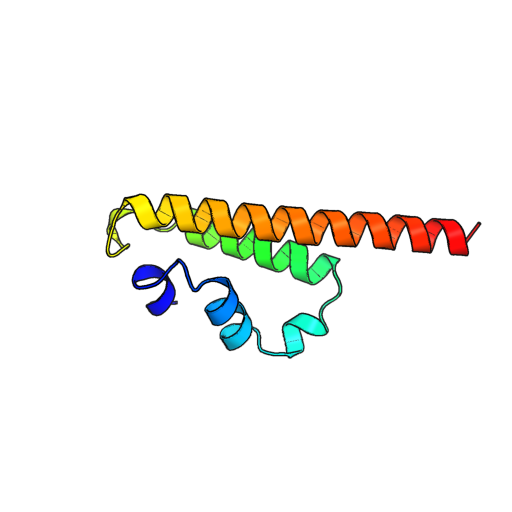? 18.397 -0.614 -14.118 1.00 75.31 78 GLN A CA 1
ATOM 631 C C . GLN A 1 78 ? 19.818 -1.142 -14.354 1.00 75.31 78 GLN A C 1
ATOM 633 O O . GLN A 1 78 ? 20.479 -0.713 -15.298 1.00 75.31 78 GLN A O 1
ATOM 638 N N . ARG A 1 79 ? 20.271 -2.130 -13.566 1.00 76.12 79 ARG A N 1
ATOM 639 C CA . ARG A 1 79 ? 21.587 -2.770 -13.763 1.00 76.12 79 ARG A CA 1
ATOM 640 C C . ARG A 1 79 ? 21.714 -3.427 -15.135 1.00 76.12 79 ARG A C 1
ATOM 642 O O . ARG A 1 79 ? 22.682 -3.162 -15.838 1.00 76.12 79 ARG A O 1
ATOM 649 N N . ARG A 1 80 ? 20.709 -4.201 -15.559 1.00 73.94 80 ARG A N 1
ATOM 650 C CA . ARG A 1 80 ? 20.694 -4.838 -16.891 1.00 73.94 80 ARG A CA 1
ATOM 651 C C . ARG A 1 80 ? 20.702 -3.826 -18.034 1.00 73.94 80 ARG A C 1
ATOM 653 O O . ARG A 1 80 ? 21.245 -4.103 -19.099 1.00 73.94 80 ARG A O 1
ATOM 660 N N . THR A 1 81 ? 20.071 -2.672 -17.835 1.00 74.38 81 THR A N 1
ATOM 661 C CA . THR A 1 81 ? 20.038 -1.599 -18.836 1.00 74.38 81 THR A CA 1
ATOM 662 C C . THR A 1 81 ? 21.406 -0.932 -18.965 1.00 74.38 81 THR A C 1
ATOM 664 O O . THR A 1 81 ? 21.860 -0.699 -20.080 1.00 74.38 81 THR A O 1
ATOM 667 N N . ILE A 1 82 ? 22.092 -0.698 -17.841 1.00 73.31 82 ILE A N 1
ATOM 668 C CA . ILE A 1 82 ? 23.460 -0.162 -17.816 1.00 73.31 82 ILE A CA 1
ATOM 669 C C . ILE A 1 82 ? 24.447 -1.145 -18.466 1.00 73.31 82 ILE A C 1
ATOM 671 O O . ILE A 1 82 ? 25.261 -0.728 -19.280 1.00 73.31 82 ILE A O 1
ATOM 675 N N . GLU A 1 83 ? 24.337 -2.447 -18.180 1.00 66.81 83 GLU A N 1
ATOM 676 C CA . GLU A 1 83 ? 25.192 -3.487 -18.781 1.00 66.81 83 GLU A CA 1
ATOM 677 C C . GLU A 1 83 ? 25.008 -3.627 -20.299 1.00 66.81 83 GLU A C 1
ATOM 679 O O . GLU A 1 83 ? 25.962 -3.939 -20.998 1.00 66.81 83 GLU A O 1
ATOM 684 N N . LYS A 1 84 ? 23.803 -3.386 -20.830 1.00 63.88 84 LYS A N 1
ATOM 685 C CA . LYS A 1 84 ? 23.536 -3.416 -22.281 1.00 63.88 84 LYS A CA 1
ATOM 686 C C . LYS A 1 84 ? 24.012 -2.168 -23.031 1.00 63.88 84 LYS A C 1
ATOM 688 O O . LYS A 1 84 ? 24.028 -2.184 -24.259 1.00 63.88 84 LYS A O 1
ATOM 693 N N . LEU A 1 85 ? 24.311 -1.086 -22.313 1.00 62.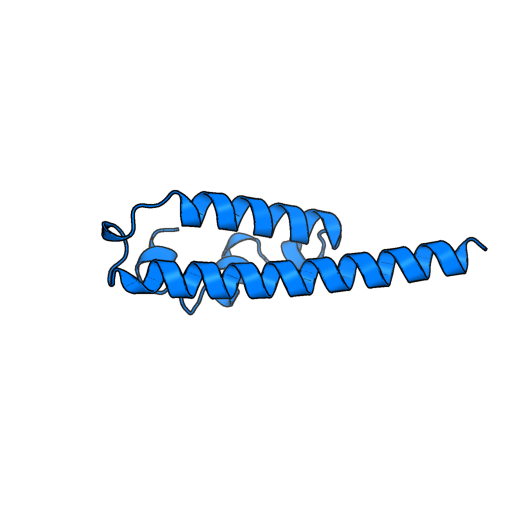47 85 LEU A N 1
ATOM 694 C CA . LEU A 1 85 ? 24.780 0.188 -22.869 1.00 62.47 85 LEU A CA 1
ATOM 695 C C . LEU A 1 85 ? 26.304 0.367 -22.737 1.00 62.47 85 LEU A C 1
ATOM 697 O O . LEU A 1 85 ? 26.828 1.365 -23.233 1.00 62.47 85 LEU A O 1
ATOM 701 N N . SER A 1 86 ? 26.990 -0.573 -22.075 1.00 55.16 86 SER A N 1
ATOM 702 C CA . SER A 1 86 ? 28.453 -0.658 -21.956 1.00 55.16 86 SER A CA 1
ATOM 703 C C . SER A 1 86 ? 29.044 -1.652 -22.949 1.00 55.16 86 SER A C 1
ATOM 705 O O . SER A 1 86 ? 30.262 -1.503 -23.196 1.00 55.16 86 SER A O 1
#